Protein AF-E4N963-F1 (afdb_monomer_lite)

pLDDT: mean 85.21, std 16.28, range [38.41, 98.75]

Radius of gyration: 18.51 Å; chains: 1; bounding box: 34×38×58 Å

Secondary structure (DSSP, 8-state):
--TTS-S--S-TTS--TT-S----STT--GGG--TTHHHHHHHHHHHHHHHHHHSSSEEESSTTSPPPBP--SS---BS---EEE------GGGG--

InterPro domains:
  IPR001128 Cytochrome P450 [PF00067] (15-54)
  IPR002397 Cytochrome P450, B-class [PR00359] (4-19)
  IPR002397 Cytochrome P450, B-class [PR00359] (25-34)
  IPR002397 Cytochrome P450, B-class [PR00359] (34-45)
  IPR017972 Cytochrome P450, conserved site [PS00086] (27-36)
  IPR036396 Cytochrome P450 superfamily [G3DSA:1.10.630.10] (4-83)
  IPR036396 Cytochrome P450 superfamily [SSF48264] (10-87)

Structure (mmCIF, N/CA/C/O backbone):
data_AF-E4N963-F1
#
_entry.id   AF-E4N963-F1
#
loop_
_atom_site.group_PDB
_atom_site.id
_atom_site.type_symbol
_atom_site.label_atom_id
_atom_site.label_alt_id
_atom_site.label_comp_id
_atom_site.label_asym_id
_atom_site.label_entity_id
_atom_site.label_seq_id
_atom_site.pdbx_PDB_ins_code
_atom_site.Cartn_x
_atom_site.Cartn_y
_atom_site.Cartn_z
_atom_site.occupancy
_atom_site.B_iso_or_equiv
_atom_site.auth_seq_id
_atom_site.auth_comp_id
_atom_site.auth_asym_id
_atom_site.auth_atom_id
_atom_site.pdbx_PDB_model_num
ATOM 1 N N . MET A 1 1 ? 2.609 -6.764 -29.240 1.00 42.53 1 MET A N 1
ATOM 2 C CA . MET A 1 1 ? 1.990 -6.281 -27.990 1.00 42.53 1 MET A CA 1
ATOM 3 C C . MET A 1 1 ? 1.736 -4.797 -28.204 1.00 42.53 1 MET A C 1
ATOM 5 O O . MET A 1 1 ? 2.704 -4.070 -28.380 1.00 42.53 1 MET A O 1
ATOM 9 N N . SER A 1 2 ? 0.480 -4.392 -28.414 1.00 38.41 2 SER A N 1
ATOM 10 C CA . SER A 1 2 ? 0.146 -2.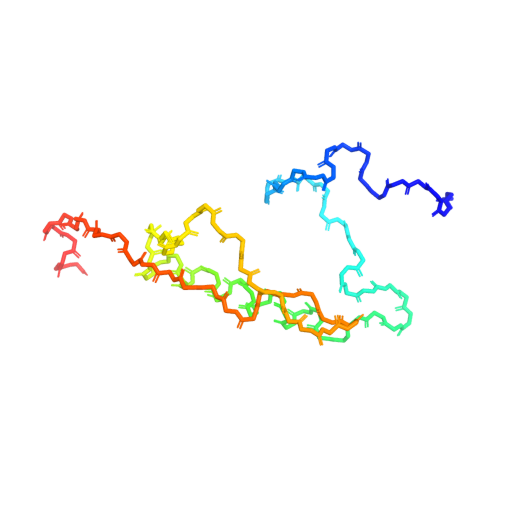995 -28.736 1.00 38.41 2 SER A CA 1
ATOM 11 C C . SER A 1 2 ? 0.310 -2.127 -27.479 1.00 38.41 2 SER A C 1
ATOM 13 O O . SER A 1 2 ? -0.155 -2.565 -26.427 1.00 38.41 2 SER A O 1
ATOM 15 N N . PRO A 1 3 ? 0.957 -0.950 -27.551 1.00 53.72 3 PRO A N 1
ATOM 16 C CA . PRO A 1 3 ? 1.230 -0.098 -26.388 1.00 53.72 3 PRO A CA 1
ATOM 17 C C . PRO A 1 3 ? -0.021 0.544 -25.757 1.00 53.72 3 PRO A C 1
ATOM 19 O O . PRO A 1 3 ? 0.071 1.040 -24.639 1.00 53.72 3 PRO A O 1
ATOM 22 N N . ASP A 1 4 ? -1.177 0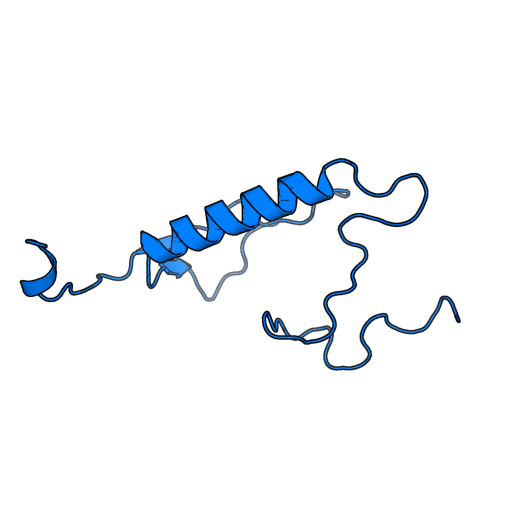.486 -26.430 1.00 56.78 4 ASP A N 1
ATOM 23 C CA . ASP A 1 4 ? -2.407 1.195 -26.035 1.00 56.78 4 ASP A CA 1
ATOM 24 C C . ASP A 1 4 ? -3.514 0.301 -25.441 1.00 56.78 4 ASP A C 1
ATOM 26 O O . ASP A 1 4 ? -4.627 0.767 -25.195 1.00 56.78 4 ASP A O 1
ATOM 30 N N . ALA A 1 5 ? -3.263 -0.993 -25.217 1.00 54.94 5 ALA A N 1
ATOM 31 C CA . ALA A 1 5 ? -4.251 -1.841 -24.547 1.00 54.94 5 ALA A CA 1
ATOM 32 C C . ALA A 1 5 ? -4.233 -1.561 -23.030 1.00 54.94 5 ALA A C 1
ATOM 34 O O . ALA A 1 5 ? -3.151 -1.617 -22.436 1.00 54.94 5 ALA A O 1
ATOM 35 N N . PRO A 1 6 ? -5.380 -1.289 -22.370 1.00 55.72 6 PRO A N 1
ATOM 36 C CA . PRO A 1 6 ? -5.405 -1.178 -20.917 1.00 55.72 6 PRO A CA 1
ATOM 37 C C . PRO A 1 6 ? -4.871 -2.482 -20.325 1.00 55.72 6 PRO A C 1
ATOM 39 O O . PRO A 1 6 ? -5.359 -3.559 -20.665 1.00 55.72 6 PRO A O 1
ATOM 42 N N . ALA A 1 7 ? -3.866 -2.377 -19.449 1.00 59.28 7 ALA A N 1
ATOM 43 C CA . ALA A 1 7 ? -3.199 -3.533 -18.844 1.00 59.28 7 ALA A CA 1
ATOM 44 C C . ALA A 1 7 ? -4.188 -4.486 -18.143 1.00 59.28 7 ALA A C 1
ATOM 46 O O . ALA A 1 7 ? -3.910 -5.674 -18.031 1.00 59.28 7 ALA A O 1
ATOM 47 N N . HIS A 1 8 ? -5.371 -3.981 -17.759 1.00 62.19 8 HIS A N 1
ATOM 48 C CA . HIS A 1 8 ? -6.485 -4.762 -17.227 1.00 62.19 8 HIS A CA 1
ATOM 49 C C . HIS A 1 8 ? -7.814 -4.272 -17.832 1.00 62.19 8 HIS A C 1
ATOM 51 O O . HIS A 1 8 ? -8.332 -3.240 -17.397 1.00 62.19 8 HIS A O 1
ATOM 57 N N . PRO A 1 9 ? -8.385 -4.968 -18.829 1.00 60.81 9 PRO A N 1
ATOM 58 C CA . PRO A 1 9 ? -9.672 -4.586 -19.418 1.00 60.81 9 PRO A CA 1
ATOM 59 C C . PRO A 1 9 ? -10.858 -4.807 -18.460 1.00 60.81 9 PRO A C 1
ATOM 61 O O . PRO A 1 9 ? -11.903 -4.177 -18.616 1.00 60.81 9 PRO A O 1
ATOM 64 N N . ASP A 1 10 ? -10.685 -5.639 -17.428 1.00 71.75 10 ASP A N 1
ATOM 65 C CA . ASP A 1 10 ? -11.762 -6.046 -16.529 1.00 71.75 10 ASP A CA 1
ATOM 66 C C . ASP A 1 10 ? -11.748 -5.221 -15.226 1.00 71.75 10 ASP A C 1
ATOM 68 O O . ASP A 1 10 ? -10.998 -5.511 -14.293 1.00 71.75 10 ASP A O 1
ATOM 72 N N . ARG A 1 11 ? -12.598 -4.188 -15.139 1.00 84.12 11 ARG A N 1
ATOM 73 C CA . ARG A 1 11 ? -12.875 -3.387 -13.919 1.00 84.12 11 ARG A CA 1
ATOM 74 C C . ARG A 1 11 ? -11.621 -2.797 -13.232 1.00 84.12 11 ARG A C 1
ATOM 76 O O . ARG A 1 11 ? -11.286 -3.205 -12.114 1.00 84.12 11 ARG A O 1
ATOM 83 N N . PRO A 1 12 ? -10.895 -1.868 -13.881 1.00 84.94 12 PRO A N 1
ATOM 84 C CA . PRO A 1 12 ? -9.665 -1.272 -13.340 1.00 84.94 12 PRO A CA 1
ATOM 85 C C . PRO A 1 12 ? -9.891 -0.351 -12.127 1.00 84.94 12 PRO A C 1
ATOM 87 O O . PRO A 1 12 ? -8.964 -0.081 -11.371 1.00 84.94 12 PRO A O 1
ATOM 90 N N . ASP A 1 13 ? -11.116 0.130 -11.937 1.00 89.31 13 ASP A N 1
ATOM 91 C CA . ASP A 1 13 ? -11.566 0.975 -10.828 1.00 89.31 13 ASP A CA 1
ATOM 92 C C . ASP A 1 13 ? -11.932 0.177 -9.564 1.00 89.31 13 ASP A C 1
ATOM 94 O O . ASP A 1 13 ? -12.063 0.745 -8.478 1.00 89.31 13 ASP A O 1
ATOM 98 N N . VAL A 1 14 ? -12.064 -1.147 -9.686 1.00 90.25 14 VAL A N 1
ATOM 99 C CA . VAL A 1 14 ? -12.404 -2.037 -8.575 1.00 90.25 14 VAL A CA 1
ATOM 100 C C . VAL A 1 14 ? -11.136 -2.542 -7.892 1.00 90.25 14 VAL A C 1
ATOM 102 O O . VAL A 1 14 ? -10.311 -3.238 -8.492 1.00 90.25 14 VAL A O 1
ATOM 105 N N . PHE A 1 15 ? -11.022 -2.247 -6.596 1.00 90.75 15 PHE A N 1
ATOM 106 C CA . PHE A 1 15 ? -10.019 -2.854 -5.730 1.00 90.75 15 PHE A CA 1
ATOM 107 C C . PHE A 1 15 ? -10.387 -4.317 -5.446 1.00 90.75 15 PHE A C 1
ATOM 109 O O . PHE A 1 15 ? -11.346 -4.596 -4.728 1.00 90.75 15 PHE A O 1
ATOM 116 N N . ASP A 1 16 ? -9.615 -5.242 -6.014 1.00 91.25 16 ASP A N 1
ATOM 117 C CA . ASP A 1 16 ? -9.764 -6.686 -5.828 1.00 91.25 16 ASP A CA 1
ATOM 118 C C . ASP A 1 16 ? -8.393 -7.300 -5.493 1.00 91.25 16 ASP A C 1
ATOM 120 O O . ASP A 1 16 ? -7.572 -7.479 -6.399 1.00 91.25 16 ASP A O 1
ATOM 124 N N . PRO A 1 17 ? -8.110 -7.604 -4.211 1.00 90.06 17 PRO A N 1
ATOM 125 C CA . PRO A 1 17 ? -6.839 -8.201 -3.808 1.00 90.06 17 PRO A CA 1
ATOM 126 C C . PRO A 1 17 ? -6.698 -9.672 -4.233 1.00 90.06 17 PRO A C 1
ATOM 128 O O . PRO A 1 17 ? -5.595 -10.206 -4.162 1.00 90.06 17 PRO A O 1
ATOM 131 N N . ALA A 1 18 ? -7.782 -10.328 -4.666 1.00 91.62 18 ALA A N 1
ATOM 132 C CA . ALA A 1 18 ? -7.793 -11.722 -5.113 1.00 91.62 18 ALA A CA 1
ATOM 133 C C . ALA A 1 18 ? -7.723 -11.862 -6.646 1.00 91.62 18 ALA A C 1
ATOM 135 O O . ALA A 1 18 ? -7.844 -12.971 -7.175 1.00 91.62 18 ALA A O 1
ATOM 136 N N . ARG A 1 19 ? -7.527 -10.753 -7.372 1.00 88.81 19 ARG A N 1
ATOM 137 C CA . ARG A 1 19 ? -7.404 -10.744 -8.833 1.00 88.81 19 ARG A CA 1
ATOM 138 C C . ARG A 1 19 ? -6.283 -11.688 -9.291 1.00 88.81 19 ARG A C 1
ATOM 140 O O . ARG A 1 19 ? -5.163 -11.622 -8.794 1.00 88.81 19 ARG A O 1
ATOM 147 N N . ALA A 1 20 ? -6.586 -12.542 -10.273 1.00 87.38 20 ALA A N 1
ATOM 148 C CA . ALA A 1 20 ? -5.653 -13.557 -10.772 1.00 87.38 20 ALA A CA 1
ATOM 149 C C . ALA A 1 20 ? -4.441 -12.960 -11.511 1.00 87.38 20 ALA A C 1
ATOM 151 O O . ALA A 1 20 ? -3.316 -13.421 -11.331 1.00 87.38 20 ALA A O 1
ATOM 152 N N . ASP A 1 21 ? -4.666 -11.929 -12.329 1.00 86.19 21 ASP A N 1
ATOM 153 C CA . ASP A 1 21 ? -3.593 -11.152 -12.949 1.00 86.19 21 ASP A CA 1
ATOM 154 C C . ASP A 1 21 ? -3.208 -9.980 -12.040 1.00 86.19 21 ASP A C 1
ATOM 156 O O . ASP A 1 21 ? -4.017 -9.090 -11.771 1.00 86.19 21 ASP A O 1
ATOM 160 N N . THR A 1 22 ? -1.964 -9.997 -11.570 1.00 86.75 22 THR A N 1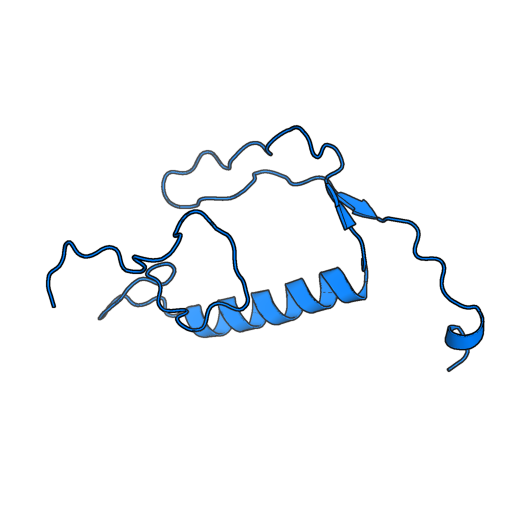
ATOM 161 C CA . THR A 1 22 ? -1.383 -8.985 -10.676 1.00 86.75 22 THR A CA 1
ATOM 162 C C . THR A 1 22 ? -0.274 -8.176 -11.353 1.00 86.75 22 THR A C 1
ATOM 164 O O . THR A 1 22 ? 0.483 -7.473 -10.681 1.00 86.75 22 THR A O 1
ATOM 167 N N . SER A 1 23 ? -0.143 -8.269 -12.682 1.00 87.25 23 SER A N 1
ATOM 168 C CA . SER A 1 23 ? 0.820 -7.465 -13.433 1.00 87.25 23 SER A CA 1
ATOM 169 C C . SER A 1 23 ? 0.515 -5.970 -13.276 1.00 87.25 23 SER A C 1
ATOM 171 O O . SER A 1 23 ? -0.633 -5.562 -13.264 1.00 87.25 23 SER A O 1
ATOM 173 N N . HIS A 1 24 ? 1.530 -5.125 -13.082 1.00 89.44 24 HIS A N 1
ATOM 174 C CA . HIS A 1 24 ? 1.335 -3.680 -12.918 1.00 89.44 24 HIS A CA 1
ATOM 175 C C . HIS A 1 24 ? 2.642 -2.906 -13.121 1.00 89.44 24 HIS A C 1
ATOM 177 O O . HIS A 1 24 ? 3.736 -3.442 -12.939 1.00 89.44 24 HIS A O 1
ATOM 183 N N . LEU A 1 25 ? 2.544 -1.600 -13.383 1.00 92.94 25 LEU A N 1
ATOM 184 C CA . LEU A 1 25 ? 3.704 -0.720 -13.596 1.00 92.94 25 LEU A CA 1
ATOM 185 C C . LEU A 1 25 ? 4.174 0.036 -12.340 1.00 92.94 25 LEU A C 1
ATOM 187 O O . LEU A 1 25 ? 5.062 0.876 -12.439 1.00 92.94 25 LEU A O 1
ATOM 191 N N . ALA A 1 26 ? 3.638 -0.264 -11.149 1.00 93.19 26 ALA A N 1
ATOM 192 C CA . ALA A 1 26 ? 3.992 0.447 -9.909 1.00 93.19 26 ALA A CA 1
ATOM 193 C C . ALA A 1 26 ? 5.496 0.397 -9.543 1.00 93.19 26 ALA A C 1
ATOM 195 O O . ALA A 1 26 ? 5.986 1.288 -8.858 1.00 93.19 26 ALA A O 1
ATOM 196 N N . PHE A 1 27 ? 6.237 -0.612 -10.021 1.00 95.94 27 PHE A N 1
ATOM 197 C CA . PHE A 1 27 ? 7.694 -0.734 -9.850 1.00 95.94 27 PHE A CA 1
ATOM 198 C C . PHE A 1 27 ? 8.490 -0.423 -11.131 1.00 95.94 27 PHE A C 1
ATOM 200 O O . PHE A 1 27 ? 9.693 -0.680 -11.189 1.00 95.94 27 PHE A O 1
ATOM 207 N N . GLY A 1 28 ? 7.839 0.125 -12.160 1.00 94.19 28 GLY A N 1
ATOM 208 C CA . GLY A 1 28 ? 8.430 0.331 -13.480 1.00 94.19 28 GLY A CA 1
ATOM 209 C C . GLY A 1 28 ? 8.636 -0.972 -14.261 1.00 94.19 28 GLY A C 1
ATOM 210 O O . GLY A 1 28 ? 8.098 -2.023 -13.913 1.00 94.19 28 GLY A O 1
ATOM 211 N N . TYR A 1 29 ? 9.413 -0.892 -15.341 1.00 94.94 29 TYR A N 1
ATOM 212 C CA . TYR A 1 29 ? 9.738 -2.005 -16.237 1.00 94.94 29 TYR A CA 1
ATOM 213 C C . TYR A 1 29 ? 11.109 -1.778 -16.898 1.00 94.94 29 TYR A C 1
ATOM 215 O O . TYR A 1 29 ? 11.565 -0.640 -17.023 1.00 94.94 29 TYR A O 1
ATOM 223 N N . GLY A 1 30 ? 11.759 -2.853 -17.353 1.00 95.38 30 GLY A N 1
ATOM 224 C CA . GLY A 1 30 ? 13.008 -2.783 -18.116 1.00 95.38 30 GLY A CA 1
ATOM 225 C C . GLY A 1 30 ? 14.256 -2.501 -17.262 1.00 95.38 30 GLY A C 1
ATOM 226 O O . GLY A 1 30 ? 14.281 -2.852 -16.083 1.00 95.38 30 GLY A O 1
ATOM 227 N N . PRO A 1 31 ? 15.308 -1.878 -17.833 1.00 97.50 31 PRO A N 1
ATOM 228 C CA . PRO A 1 31 ? 16.600 -1.675 -17.158 1.00 97.50 31 PRO A CA 1
ATOM 229 C C . PRO A 1 31 ? 16.535 -0.860 -15.860 1.00 97.50 31 PRO A C 1
ATOM 231 O O . PRO A 1 31 ? 17.418 -0.973 -15.017 1.00 97.50 31 PRO A O 1
ATOM 234 N N . HIS A 1 32 ? 15.491 -0.044 -15.701 1.00 96.75 32 HIS A N 1
ATOM 235 C CA . HIS A 1 32 ? 15.246 0.776 -14.513 1.00 96.75 32 HIS A CA 1
ATOM 236 C C . HIS A 1 32 ? 14.109 0.227 -13.645 1.00 96.75 32 HIS A C 1
ATOM 238 O O . HIS A 1 32 ? 13.483 0.975 -12.895 1.00 96.75 32 HIS A O 1
ATOM 244 N N . PHE A 1 33 ? 13.817 -1.072 -13.751 1.00 97.19 33 PHE A N 1
ATOM 245 C CA . PHE A 1 33 ? 12.913 -1.736 -12.824 1.00 97.19 33 PHE A CA 1
ATOM 246 C C . PHE A 1 33 ? 13.372 -1.499 -11.379 1.00 97.19 33 PHE A C 1
ATOM 248 O O . PHE A 1 33 ? 14.565 -1.574 -11.076 1.00 97.19 33 PHE A O 1
ATOM 255 N N . CYS A 1 34 ? 12.426 -1.189 -10.492 1.00 97.50 34 CYS A N 1
ATOM 256 C CA . CYS A 1 34 ? 12.722 -0.777 -9.128 1.00 97.50 34 CYS A CA 1
ATOM 257 C C . CYS A 1 34 ? 13.569 -1.829 -8.402 1.00 97.50 34 CYS A C 1
ATOM 259 O O . CYS A 1 34 ? 13.106 -2.927 -8.088 1.00 97.50 34 CYS A O 1
ATOM 261 N N . VAL A 1 35 ? 14.804 -1.449 -8.074 1.00 98.25 35 VAL A N 1
ATOM 262 C CA . VAL A 1 35 ? 15.751 -2.300 -7.342 1.00 98.25 35 VAL A CA 1
ATOM 263 C C . VAL A 1 35 ? 15.212 -2.716 -5.966 1.00 98.25 35 VAL A C 1
ATOM 265 O O . VAL A 1 35 ? 15.513 -3.802 -5.481 1.00 98.25 35 VAL A O 1
ATOM 268 N N . GLY A 1 36 ? 14.358 -1.885 -5.359 1.00 98.12 36 GLY A N 1
ATOM 269 C CA . GLY A 1 36 ? 13.731 -2.139 -4.061 1.00 98.12 36 GLY A CA 1
ATOM 270 C C . GLY A 1 36 ? 12.443 -2.964 -4.116 1.00 98.12 36 GLY A C 1
ATOM 271 O O . GLY A 1 36 ? 11.863 -3.226 -3.067 1.00 98.12 36 GLY A O 1
ATOM 272 N N . ALA A 1 37 ? 11.969 -3.384 -5.294 1.00 98.06 37 ALA A N 1
ATOM 273 C CA . ALA A 1 37 ? 10.677 -4.061 -5.422 1.00 98.06 37 ALA A CA 1
ATOM 274 C C . ALA A 1 37 ? 10.534 -5.351 -4.576 1.00 98.06 37 ALA A C 1
ATOM 276 O O . ALA A 1 37 ? 9.426 -5.613 -4.106 1.00 98.06 37 ALA A O 1
ATOM 277 N N . PRO A 1 38 ? 11.579 -6.179 -4.356 1.00 97.75 38 PRO A N 1
ATOM 278 C CA . PRO A 1 38 ? 11.483 -7.316 -3.435 1.00 97.75 38 PRO A CA 1
ATOM 279 C C . PRO A 1 38 ? 11.318 -6.885 -1.972 1.00 97.75 38 PRO A C 1
ATOM 281 O O . PRO A 1 38 ? 10.464 -7.421 -1.270 1.00 97.75 38 PRO A O 1
ATOM 284 N N . LEU A 1 39 ? 12.086 -5.883 -1.529 1.00 98.62 39 LEU A N 1
ATOM 285 C CA . LEU A 1 39 ? 12.027 -5.377 -0.156 1.00 98.62 39 LEU A CA 1
ATOM 286 C C . LEU A 1 39 ? 10.679 -4.711 0.132 1.00 98.62 39 LEU A C 1
ATOM 288 O O . LEU A 1 39 ? 10.035 -5.050 1.116 1.00 98.62 39 LEU A O 1
ATOM 292 N N . ALA A 1 40 ? 10.208 -3.844 -0.767 1.00 98.19 40 ALA A N 1
ATOM 293 C CA . ALA A 1 40 ? 8.927 -3.159 -0.613 1.00 98.19 40 ALA A CA 1
ATOM 294 C C . ALA A 1 40 ? 7.748 -4.142 -0.487 1.00 98.19 40 ALA A C 1
ATOM 296 O O . ALA A 1 40 ? 6.821 -3.902 0.283 1.00 98.19 40 ALA A O 1
ATOM 297 N N . ARG A 1 41 ? 7.783 -5.269 -1.217 1.00 97.25 41 ARG A N 1
ATOM 298 C CA . ARG A 1 41 ? 6.772 -6.331 -1.090 1.00 97.25 41 ARG A CA 1
ATOM 299 C C . ARG A 1 41 ? 6.832 -7.017 0.272 1.00 97.25 41 ARG A C 1
ATOM 301 O O . ARG A 1 41 ? 5.788 -7.194 0.889 1.00 97.25 41 ARG A O 1
ATOM 308 N N . LEU A 1 42 ? 8.032 -7.366 0.739 1.00 98.56 42 LEU A N 1
ATOM 309 C CA . LEU A 1 42 ? 8.222 -7.991 2.048 1.00 98.56 42 LEU A CA 1
ATOM 310 C C . LEU A 1 42 ? 7.750 -7.070 3.182 1.00 98.56 42 LEU A C 1
ATOM 312 O O . LEU A 1 42 ? 7.031 -7.504 4.078 1.00 98.56 42 LEU A O 1
ATOM 316 N N . GLU A 1 43 ? 8.117 -5.790 3.122 1.00 98.75 43 GLU A N 1
ATOM 317 C CA . GLU A 1 43 ? 7.687 -4.789 4.098 1.00 98.75 43 GLU A CA 1
ATOM 318 C C . GLU A 1 43 ? 6.167 -4.626 4.103 1.00 98.75 43 GLU A C 1
ATOM 320 O O . GLU A 1 43 ? 5.560 -4.657 5.172 1.00 98.75 43 GLU A O 1
ATOM 325 N N . ALA A 1 44 ? 5.537 -4.507 2.928 1.00 97.56 44 ALA A N 1
ATOM 326 C CA . ALA A 1 44 ? 4.086 -4.398 2.818 1.00 97.56 44 ALA A CA 1
ATOM 327 C C . ALA A 1 44 ? 3.374 -5.636 3.379 1.00 97.56 44 ALA A C 1
ATOM 329 O O . ALA A 1 44 ? 2.389 -5.499 4.102 1.00 97.56 44 ALA A O 1
ATOM 330 N N . GLU A 1 45 ? 3.885 -6.835 3.093 1.00 97.69 45 GLU A N 1
ATOM 331 C CA . GLU A 1 45 ? 3.331 -8.074 3.630 1.00 97.69 45 GLU A CA 1
ATOM 332 C C . GLU A 1 45 ? 3.386 -8.100 5.162 1.00 97.69 45 GLU A C 1
ATOM 334 O O . GLU A 1 45 ? 2.360 -8.308 5.813 1.00 97.69 45 GLU A O 1
ATOM 339 N N . ILE A 1 46 ? 4.561 -7.850 5.747 1.00 98.56 46 ILE A N 1
ATOM 340 C CA . ILE A 1 46 ? 4.743 -7.859 7.203 1.00 98.56 46 ILE A CA 1
ATOM 341 C C . ILE A 1 46 ? 3.887 -6.773 7.852 1.00 98.56 46 ILE A C 1
ATOM 343 O O . ILE A 1 46 ? 3.192 -7.045 8.832 1.00 98.56 46 ILE A O 1
ATOM 347 N N . ALA A 1 47 ? 3.915 -5.554 7.313 1.00 97.94 47 ALA A N 1
ATOM 348 C CA . ALA A 1 47 ? 3.209 -4.416 7.881 1.00 97.94 47 ALA A CA 1
ATOM 349 C C . ALA A 1 47 ? 1.690 -4.613 7.848 1.00 97.94 47 ALA A C 1
ATOM 351 O O . ALA A 1 47 ? 1.040 -4.399 8.868 1.00 97.94 47 ALA A O 1
ATOM 352 N N . LEU A 1 48 ? 1.124 -5.054 6.718 1.00 96.06 48 LEU A N 1
ATOM 353 C CA . LEU A 1 48 ? -0.322 -5.252 6.586 1.00 96.06 48 LEU A CA 1
ATOM 354 C C . LEU A 1 48 ? -0.816 -6.415 7.447 1.00 96.06 48 LEU A C 1
ATOM 356 O O . LEU A 1 48 ? -1.804 -6.249 8.157 1.00 96.06 48 LEU A O 1
ATOM 360 N N . ARG A 1 49 ? -0.116 -7.559 7.447 1.00 96.81 49 ARG A N 1
ATOM 361 C CA . ARG A 1 49 ? -0.450 -8.687 8.335 1.00 96.81 49 ARG A CA 1
ATOM 362 C C . ARG A 1 49 ? -0.408 -8.252 9.796 1.00 96.81 49 ARG A C 1
ATOM 364 O O . ARG A 1 49 ? -1.400 -8.376 10.500 1.00 96.81 49 ARG A O 1
ATOM 371 N N . THR A 1 50 ? 0.696 -7.636 10.219 1.00 97.12 50 THR A N 1
ATOM 372 C CA . THR A 1 50 ? 0.856 -7.172 11.604 1.00 97.12 50 THR A CA 1
ATOM 373 C C . THR A 1 50 ? -0.215 -6.155 11.991 1.00 97.12 50 THR A C 1
ATOM 375 O O . THR A 1 50 ? -0.744 -6.213 13.101 1.00 97.12 50 THR A O 1
ATOM 378 N N . L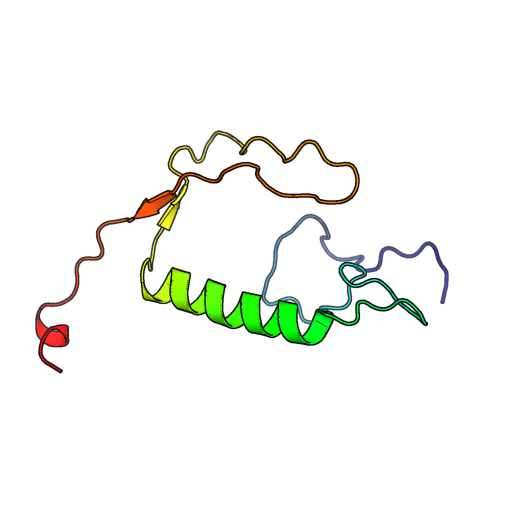EU A 1 51 ? -0.546 -5.221 11.093 1.00 94.44 51 LEU A N 1
ATOM 379 C CA . LEU A 1 51 ? -1.582 -4.222 11.329 1.00 94.44 51 LEU A CA 1
ATOM 380 C C . LEU A 1 51 ? -2.928 -4.893 11.614 1.00 94.44 51 LEU A C 1
ATOM 382 O O . LEU A 1 51 ? -3.534 -4.585 12.637 1.00 94.44 51 LEU A O 1
ATOM 386 N N . PHE A 1 52 ? -3.367 -5.818 10.759 1.00 93.38 52 PHE A N 1
ATOM 387 C CA . PHE A 1 52 ? -4.661 -6.483 10.916 1.00 93.38 52 PHE A CA 1
ATOM 388 C C . PHE A 1 52 ? -4.668 -7.555 12.018 1.00 93.38 52 PHE A C 1
ATOM 390 O O . PHE A 1 52 ? -5.694 -7.750 12.656 1.00 93.38 52 PHE A O 1
ATOM 397 N N . ASP A 1 53 ? -3.533 -8.166 12.357 1.00 93.69 53 ASP A N 1
ATOM 398 C CA . ASP A 1 53 ? -3.437 -9.067 13.517 1.00 93.69 53 ASP A CA 1
ATOM 399 C C . ASP A 1 53 ? -3.612 -8.306 14.845 1.00 93.69 53 ASP A C 1
ATOM 401 O O . ASP A 1 53 ? -4.182 -8.812 15.816 1.00 93.69 53 ASP A O 1
ATOM 405 N N . ARG A 1 54 ? -3.100 -7.069 14.916 1.00 92.19 54 ARG A N 1
ATOM 406 C CA . ARG A 1 54 ? -3.146 -6.226 16.125 1.00 92.19 54 ARG A CA 1
ATOM 407 C C . ARG A 1 54 ? -4.396 -5.354 16.197 1.00 92.19 54 ARG A C 1
ATOM 409 O O . ARG A 1 54 ? -4.857 -5.055 17.298 1.00 92.19 54 ARG A O 1
ATOM 416 N N . LEU A 1 55 ? -4.935 -4.960 15.047 1.00 92.38 55 LEU A N 1
ATOM 417 C CA . LEU A 1 55 ? -6.161 -4.186 14.876 1.00 92.38 55 LEU A CA 1
ATOM 418 C C . LEU A 1 55 ? -7.064 -4.924 13.871 1.00 92.38 55 LEU A C 1
ATOM 420 O O . LEU A 1 55 ? -7.055 -4.565 12.697 1.00 92.38 55 LEU A O 1
ATOM 424 N N . PRO A 1 56 ? -7.835 -5.940 14.306 1.00 89.62 56 PRO A N 1
ATOM 425 C CA . PRO A 1 56 ? -8.612 -6.808 13.409 1.00 89.62 56 PRO A CA 1
ATOM 426 C C . PRO A 1 56 ? -9.697 -6.093 12.611 1.00 89.62 56 PRO A C 1
ATOM 428 O O . PRO A 1 56 ? -9.942 -6.416 11.453 1.00 89.62 56 PRO A O 1
ATOM 431 N N . GLU A 1 57 ? -10.327 -5.086 13.212 1.00 90.94 57 GLU A N 1
ATOM 432 C CA . GLU A 1 57 ? -11.392 -4.319 12.571 1.00 90.94 57 GLU A CA 1
ATOM 433 C C . GLU A 1 57 ? -11.143 -2.812 12.720 1.00 90.94 57 GLU A C 1
ATOM 435 O O . GLU A 1 57 ? -11.886 -2.112 13.416 1.00 90.94 57 GLU A O 1
ATOM 440 N N . PRO A 1 58 ? -10.073 -2.270 12.116 1.00 92.19 58 PRO A N 1
ATOM 441 C CA . PRO A 1 58 ? -9.830 -0.844 12.167 1.00 92.19 58 PRO A CA 1
ATOM 442 C C . PRO A 1 58 ? -10.841 -0.145 11.253 1.00 92.19 58 PRO A C 1
ATOM 444 O O . PRO A 1 58 ? -11.110 -0.587 10.135 1.00 92.19 58 PRO A O 1
ATOM 447 N N . ALA A 1 59 ? -11.393 0.972 11.712 1.00 91.94 59 ALA A N 1
ATOM 448 C CA . ALA A 1 59 ? -12.251 1.822 10.896 1.00 91.94 59 ALA A CA 1
ATOM 449 C C . ALA A 1 59 ? -11.566 3.165 10.649 1.00 91.94 59 ALA A C 1
ATOM 451 O O . ALA A 1 59 ? -10.886 3.687 11.532 1.00 91.94 59 ALA A O 1
ATOM 452 N N . ALA A 1 60 ? -11.769 3.757 9.471 1.00 92.62 60 ALA A N 1
ATOM 453 C CA . ALA A 1 60 ? -11.432 5.163 9.270 1.00 92.62 60 ALA A CA 1
ATOM 454 C C . ALA A 1 60 ? -12.216 6.012 10.282 1.00 92.62 60 ALA A C 1
ATOM 456 O O . ALA A 1 60 ? -13.408 5.782 10.487 1.00 92.62 60 ALA A O 1
ATOM 457 N N . ALA A 1 61 ? -11.558 6.985 10.913 1.00 92.12 61 ALA A N 1
ATOM 458 C CA . ALA A 1 61 ? -12.211 7.839 11.907 1.00 92.12 61 ALA A CA 1
ATOM 459 C C . ALA A 1 61 ? -13.320 8.716 11.291 1.00 92.12 61 ALA A C 1
ATOM 461 O O . ALA A 1 61 ? -14.266 9.085 11.979 1.00 92.12 61 ALA A O 1
ATOM 462 N N . ASP A 1 62 ? -13.210 9.017 9.994 1.00 92.00 62 ASP A N 1
ATOM 463 C CA . ASP A 1 62 ? -14.202 9.754 9.208 1.00 92.00 62 ASP A CA 1
ATOM 464 C C . ASP A 1 62 ? -14.408 9.062 7.843 1.00 92.00 62 ASP A C 1
ATOM 466 O O . ASP A 1 62 ? -13.777 9.432 6.851 1.00 92.00 62 ASP A O 1
ATOM 470 N N . PRO A 1 63 ? -15.239 8.002 7.770 1.00 86.88 63 PRO A N 1
ATOM 471 C CA . PRO A 1 63 ? -15.398 7.199 6.554 1.00 86.88 63 PRO A CA 1
ATOM 472 C C . PRO A 1 63 ? -15.980 7.965 5.358 1.00 86.88 63 PRO A C 1
ATOM 474 O O . PRO A 1 63 ? -15.777 7.558 4.217 1.00 86.88 63 PRO A O 1
ATOM 477 N N . GLY A 1 6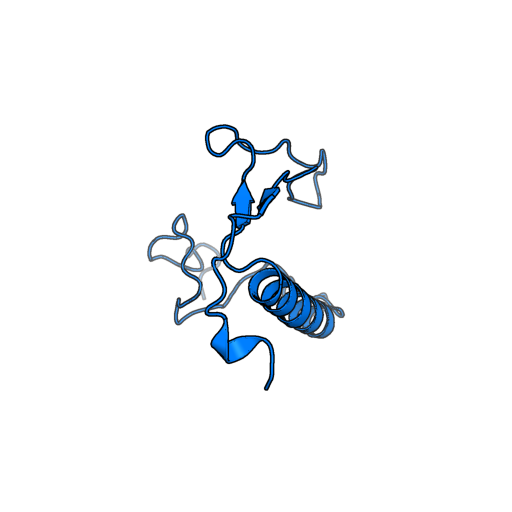4 ? -16.718 9.052 5.605 1.00 91.94 64 GLY A N 1
ATOM 478 C CA . GLY A 1 64 ? -17.350 9.859 4.557 1.00 91.94 64 GLY A CA 1
ATOM 479 C C . GLY A 1 64 ? -16.405 10.869 3.910 1.00 91.94 64 GLY A C 1
ATOM 480 O O . GLY A 1 64 ? -16.758 11.481 2.900 1.00 91.94 64 GLY A O 1
ATOM 481 N N . ARG A 1 65 ? -15.209 11.055 4.476 1.00 92.62 65 ARG A N 1
ATOM 482 C CA . ARG A 1 65 ? -14.269 12.083 4.050 1.00 92.62 65 ARG A CA 1
ATOM 483 C C . ARG A 1 65 ? -12.981 11.467 3.506 1.00 92.62 65 ARG A C 1
ATOM 485 O O . ARG A 1 65 ? -12.195 10.901 4.266 1.00 92.62 65 ARG A O 1
ATOM 492 N N . PRO A 1 66 ? -12.696 11.635 2.204 1.00 91.69 66 PRO A N 1
ATOM 493 C CA . PRO A 1 66 ? -11.420 11.221 1.643 1.00 91.69 66 PRO A CA 1
ATOM 494 C C . PRO A 1 66 ? -10.242 11.917 2.348 1.00 91.69 66 PRO A C 1
ATOM 496 O O . PRO A 1 66 ? -10.311 13.125 2.609 1.00 91.69 66 PRO A O 1
ATOM 499 N N . PRO A 1 67 ? -9.142 11.199 2.638 1.00 94.00 67 PRO A N 1
ATOM 500 C CA . PRO A 1 67 ? -7.966 11.802 3.249 1.00 94.00 67 PRO A CA 1
ATOM 501 C C . PRO A 1 67 ? -7.306 12.798 2.291 1.00 94.00 67 PRO A C 1
ATOM 503 O O . PRO A 1 67 ? -7.247 12.577 1.077 1.00 94.00 67 PRO A O 1
ATOM 506 N N . ALA A 1 68 ? -6.745 13.873 2.848 1.00 94.38 68 ALA A N 1
ATOM 507 C CA . ALA A 1 68 ? -5.898 14.783 2.085 1.00 94.38 68 ALA A CA 1
ATOM 508 C C . ALA A 1 68 ? -4.736 14.005 1.446 1.00 94.38 68 ALA A C 1
ATOM 510 O O . ALA A 1 68 ? -4.181 13.091 2.060 1.00 94.38 68 ALA A O 1
ATOM 511 N N . ARG A 1 69 ? -4.367 14.355 0.213 1.00 95.88 69 ARG A N 1
ATOM 512 C CA . ARG A 1 69 ? -3.254 13.718 -0.505 1.00 95.88 69 ARG A CA 1
ATOM 513 C C . ARG A 1 69 ? -1.936 14.409 -0.180 1.00 95.88 69 ARG A C 1
ATOM 515 O O . ARG A 1 69 ? -1.909 15.604 0.102 1.00 95.88 69 ARG A O 1
ATOM 522 N N . ILE A 1 70 ? -0.844 13.654 -0.258 1.00 96.94 70 ILE A N 1
ATOM 523 C CA . ILE A 1 70 ? 0.507 14.218 -0.260 1.00 96.94 70 ILE A CA 1
ATOM 524 C C . ILE A 1 70 ? 0.628 15.137 -1.492 1.00 96.94 70 ILE A C 1
ATOM 526 O O . ILE A 1 70 ? 0.331 14.680 -2.598 1.00 96.94 70 ILE A O 1
ATOM 530 N N . PRO A 1 71 ? 1.052 16.407 -1.344 1.00 95.56 71 PRO A N 1
ATOM 531 C CA . PRO A 1 71 ? 1.232 17.321 -2.470 1.00 95.56 71 PRO A CA 1
ATOM 532 C C . PRO A 1 71 ? 2.529 16.982 -3.221 1.00 95.56 71 PRO A C 1
ATOM 534 O O . PRO A 1 71 ? 3.545 17.657 -3.083 1.00 95.56 71 PRO A O 1
ATOM 537 N N . SER A 1 72 ? 2.510 15.890 -3.984 1.00 95.56 72 SER A N 1
ATOM 538 C CA . SER A 1 72 ? 3.651 15.392 -4.753 1.00 95.56 72 SER A CA 1
ATOM 539 C C . SER A 1 72 ? 3.226 14.999 -6.164 1.00 95.56 72 SER A C 1
ATOM 541 O O . SER A 1 72 ? 2.130 14.491 -6.382 1.00 95.56 72 SER A O 1
ATOM 543 N N . THR A 1 73 ? 4.117 15.224 -7.127 1.00 93.69 73 THR A N 1
ATOM 544 C CA . THR A 1 73 ? 3.972 14.775 -8.520 1.00 93.69 73 THR A CA 1
ATOM 545 C C . THR A 1 73 ? 4.562 13.383 -8.756 1.00 93.69 73 THR A C 1
ATOM 547 O O . THR A 1 73 ? 4.365 12.814 -9.825 1.00 93.69 73 THR A O 1
ATOM 550 N N . VAL A 1 74 ? 5.286 12.838 -7.772 1.00 92.44 74 VAL A N 1
ATOM 551 C CA . VAL A 1 74 ? 5.997 11.551 -7.866 1.00 92.44 74 VAL A CA 1
ATOM 552 C C . VAL A 1 74 ? 5.354 10.494 -6.972 1.00 92.44 74 VAL A C 1
ATOM 554 O O . VAL A 1 74 ? 5.290 9.324 -7.337 1.00 92.44 74 VAL A O 1
ATOM 557 N N . VAL A 1 75 ? 4.864 10.894 -5.797 1.00 93.44 75 VAL A N 1
ATOM 558 C CA . VAL A 1 75 ? 4.306 9.983 -4.793 1.00 93.44 75 VAL A CA 1
ATOM 559 C C . VAL A 1 75 ? 2.817 10.240 -4.638 1.00 93.44 75 VAL A C 1
ATOM 561 O O . VAL A 1 75 ? 2.393 11.359 -4.371 1.00 93.44 75 VAL A O 1
ATOM 564 N N . ASN A 1 76 ? 2.020 9.181 -4.743 1.00 93.50 76 ASN A N 1
ATOM 565 C CA . ASN A 1 76 ? 0.579 9.248 -4.565 1.00 93.50 76 ASN A CA 1
ATOM 566 C C . ASN A 1 76 ? 0.182 8.508 -3.278 1.00 93.50 76 ASN A C 1
ATOM 568 O O . ASN A 1 76 ? 0.187 7.282 -3.238 1.00 93.50 76 ASN A O 1
ATOM 572 N N . GLY A 1 77 ? -0.204 9.239 -2.233 1.00 94.31 77 GLY A N 1
ATOM 573 C CA . GLY A 1 77 ? -0.641 8.650 -0.962 1.00 94.31 77 GLY A CA 1
ATOM 574 C C . GLY A 1 77 ? -1.467 9.617 -0.112 1.00 94.31 77 GLY A C 1
ATOM 575 O O . GLY A 1 77 ? -1.481 10.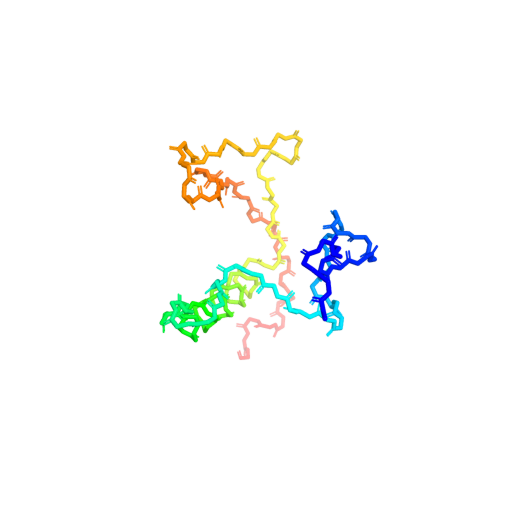818 -0.401 1.00 94.31 77 GLY A O 1
ATOM 576 N N . PRO A 1 78 ? -2.196 9.124 0.905 1.00 95.94 78 PRO A N 1
ATOM 577 C CA . PRO A 1 78 ? -2.798 9.991 1.910 1.00 95.94 78 PRO A CA 1
ATOM 578 C C . PRO A 1 78 ? -1.693 10.658 2.743 1.00 95.94 78 PRO A C 1
ATOM 580 O O . PRO A 1 78 ? -0.722 10.008 3.118 1.00 95.94 78 PRO A O 1
ATOM 583 N N . ALA A 1 79 ? -1.840 11.946 3.051 1.00 95.94 79 ALA A N 1
ATOM 584 C CA . ALA A 1 79 ? -0.945 12.654 3.968 1.00 95.94 79 ALA A CA 1
ATOM 585 C C . ALA A 1 79 ? -1.125 12.166 5.416 1.00 95.94 79 ALA A C 1
ATOM 587 O O . ALA A 1 79 ? -0.176 12.126 6.191 1.00 95.94 79 ALA A O 1
ATOM 588 N N . ALA A 1 80 ? -2.350 11.770 5.761 1.00 94.62 80 ALA A N 1
ATOM 589 C CA . ALA A 1 80 ? -2.698 11.070 6.986 1.00 94.62 80 ALA A CA 1
ATOM 590 C C . ALA A 1 80 ? -3.971 10.247 6.750 1.00 94.62 80 ALA A C 1
ATOM 592 O O . ALA A 1 80 ? -4.829 10.647 5.959 1.00 94.62 80 ALA A O 1
ATOM 593 N N . LEU A 1 81 ? -4.113 9.129 7.461 1.00 94.12 81 LEU A N 1
ATOM 594 C CA . LEU A 1 81 ? -5.345 8.341 7.505 1.00 94.12 81 LEU A CA 1
ATOM 595 C C . LEU A 1 81 ? -5.664 8.001 8.968 1.00 94.12 81 LEU A C 1
ATOM 597 O O . LEU A 1 81 ? -5.182 6.990 9.477 1.00 94.12 81 LEU A O 1
ATOM 601 N N . PRO A 1 82 ? -6.419 8.858 9.676 1.00 93.69 82 PRO A N 1
ATOM 602 C CA . PRO A 1 82 ? -6.819 8.579 11.047 1.00 93.69 82 PRO A CA 1
ATOM 603 C C . PRO A 1 82 ? -7.715 7.338 11.108 1.00 93.69 82 PRO A C 1
ATOM 605 O O . PRO A 1 82 ? -8.706 7.245 10.379 1.00 93.69 82 PRO A O 1
ATOM 608 N N . VAL A 1 83 ? -7.381 6.406 12.000 1.00 93.31 83 VAL A N 1
ATOM 609 C CA . VAL A 1 83 ? -8.142 5.173 12.225 1.00 93.31 83 VAL A CA 1
ATOM 610 C C . VAL A 1 83 ? -8.505 5.026 13.696 1.00 93.31 83 VAL A C 1
ATOM 612 O O . VAL A 1 83 ? -7.773 5.479 14.575 1.00 93.31 83 VAL A O 1
ATOM 615 N N . VAL A 1 84 ? -9.632 4.376 13.958 1.00 92.38 84 VAL A N 1
ATOM 616 C CA . VAL A 1 84 ? -10.062 3.977 15.297 1.00 92.38 84 VAL A CA 1
ATOM 617 C C . VAL A 1 84 ? -10.073 2.450 15.385 1.00 92.38 84 VAL A C 1
ATOM 619 O O . VAL A 1 84 ? -10.566 1.791 14.462 1.00 92.38 84 VAL A O 1
ATOM 622 N N . PRO A 1 85 ? -9.546 1.854 16.467 1.00 89.19 85 PRO A N 1
ATOM 623 C CA . PRO A 1 85 ? -9.779 0.445 16.749 1.00 89.19 85 PRO A CA 1
ATOM 624 C C . PRO A 1 85 ? -11.274 0.222 16.982 1.00 89.19 85 PRO A C 1
ATOM 626 O O . PRO A 1 85 ? -11.884 0.957 17.764 1.00 89.19 85 PRO A O 1
ATOM 629 N N . ARG A 1 86 ? -11.875 -0.801 16.372 1.00 77.19 86 ARG A N 1
ATOM 630 C CA . ARG A 1 86 ? -13.130 -1.327 16.917 1.00 77.19 86 ARG A CA 1
ATOM 631 C C . ARG A 1 86 ? -12.830 -2.194 18.138 1.00 77.19 86 ARG A C 1
ATOM 633 O O . ARG A 1 86 ? -11.820 -2.903 18.136 1.00 77.19 86 ARG A O 1
ATOM 640 N N . PRO A 1 87 ? -13.669 -2.149 19.188 1.00 62.34 87 PRO A N 1
ATOM 641 C CA . PRO A 1 87 ? -13.517 -3.045 20.322 1.00 62.34 87 PRO A CA 1
ATOM 642 C C . PRO A 1 87 ? -13.632 -4.490 19.836 1.00 62.34 87 PRO A C 1
ATOM 644 O O . PRO A 1 87 ? -14.692 -4.912 19.381 1.00 62.34 87 PRO A O 1
ATOM 647 N N . VAL A 1 88 ? -12.544 -5.247 19.936 1.00 59.78 88 VAL A N 1
ATOM 648 C CA . VAL A 1 88 ? -12.583 -6.694 19.728 1.00 59.78 88 VAL A CA 1
ATOM 649 C C . VAL A 1 88 ? -12.986 -7.312 21.059 1.00 59.78 88 VAL A C 1
ATOM 651 O O . VAL A 1 88 ? -12.215 -7.272 22.019 1.00 59.78 88 VAL A O 1
ATOM 654 N N . VAL A 1 89 ? -14.198 -7.862 21.143 1.00 59.41 89 VAL A N 1
ATOM 655 C CA . VAL A 1 89 ? -14.569 -8.728 22.267 1.00 59.41 89 VAL A CA 1
ATOM 656 C C . VAL A 1 89 ? -13.765 -10.016 22.102 1.00 59.41 89 VAL A C 1
ATOM 658 O O . VAL A 1 89 ? -14.103 -10.856 21.275 1.00 59.41 89 VAL A O 1
ATOM 661 N N . ARG A 1 90 ? -12.654 -10.150 22.834 1.00 58.41 90 ARG A N 1
ATOM 662 C CA . ARG A 1 90 ? -11.911 -11.416 22.898 1.00 58.41 90 ARG A CA 1
ATOM 663 C C . ARG A 1 90 ? -12.704 -12.407 23.743 1.00 58.41 90 ARG A C 1
ATOM 665 O O . ARG A 1 90 ? -13.154 -12.048 24.831 1.00 58.41 90 ARG A O 1
ATOM 672 N N . ASP A 1 91 ? -12.855 -13.640 23.264 1.00 57.22 91 ASP A N 1
ATOM 673 C CA . ASP A 1 91 ? -13.380 -14.724 24.094 1.00 57.22 91 ASP A CA 1
ATOM 674 C C . ASP A 1 91 ? -12.388 -14.959 25.256 1.00 57.22 91 ASP A C 1
ATOM 676 O O . ASP A 1 91 ? -11.190 -15.142 25.004 1.00 57.22 91 ASP A O 1
ATOM 680 N N . PRO A 1 92 ? -12.826 -14.923 26.529 1.00 57.44 92 PRO A N 1
ATOM 681 C CA . PRO A 1 92 ? -11.948 -15.091 27.689 1.00 57.44 92 PRO A CA 1
ATOM 682 C C . PRO A 1 92 ? -11.113 -16.384 27.684 1.00 57.44 92 PRO A C 1
ATOM 684 O O . PRO A 1 92 ? -10.122 -16.461 28.408 1.00 57.44 92 PRO A O 1
ATOM 687 N N . LYS A 1 93 ? -11.458 -17.388 26.866 1.00 57.09 93 LYS A N 1
ATOM 688 C CA . LYS A 1 93 ? -10.676 -18.628 26.730 1.00 57.09 93 LYS A CA 1
ATOM 689 C C . LYS A 1 93 ? -9.348 -18.482 25.978 1.00 57.09 93 LYS A C 1
ATOM 691 O O . LYS A 1 93 ? -8.470 -19.311 26.186 1.00 57.09 93 LYS A O 1
ATOM 696 N N . GLU A 1 94 ? -9.162 -17.441 25.166 1.00 55.56 94 GLU A N 1
ATOM 697 C CA . GLU A 1 94 ? -7.912 -17.221 24.413 1.00 55.56 94 GLU A CA 1
ATOM 698 C C . GLU A 1 94 ? -6.873 -16.373 25.170 1.00 55.56 94 GLU A C 1
ATOM 700 O O . GLU A 1 94 ? -5.793 -16.099 24.658 1.00 55.56 94 GLU A O 1
ATOM 705 N N . ALA A 1 95 ? -7.173 -15.946 26.402 1.00 55.81 95 ALA A N 1
ATOM 706 C CA . ALA A 1 95 ? -6.269 -15.120 27.206 1.00 55.81 95 ALA A CA 1
ATOM 707 C C . ALA A 1 95 ? -5.195 -15.920 27.978 1.00 55.81 95 ALA A C 1
ATOM 709 O O . ALA A 1 95 ? -4.317 -15.315 28.599 1.00 55.81 95 ALA A O 1
ATOM 710 N N . HIS A 1 96 ? -5.267 -17.257 27.981 1.00 48.28 96 HIS A N 1
ATOM 711 C CA . HIS A 1 96 ? -4.420 -18.146 28.797 1.00 48.28 96 HIS A CA 1
ATOM 712 C C . HIS A 1 96 ? -3.802 -19.329 28.023 1.00 48.28 96 HIS A C 1
ATOM 714 O O . HIS A 1 96 ? -3.404 -20.310 28.652 1.00 48.28 96 HIS A O 1
ATOM 720 N N . ALA A 1 97 ? -3.721 -19.250 26.691 1.00 42.28 97 ALA A N 1
ATOM 721 C CA . ALA A 1 97 ? -2.997 -20.216 25.859 1.00 42.28 97 ALA A CA 1
ATOM 722 C C . ALA A 1 97 ? -1.685 -19.619 25.337 1.00 42.28 97 ALA A C 1
ATOM 724 O O . ALA A 1 97 ? -1.704 -18.430 24.942 1.00 42.28 97 ALA A O 1
#

Foldseek 3Di:
DDPPDDPDPPCPVDDDPPDPDPDDCPQHDDPNRNPCVVVVVVCCVVVVVVCCVVQVDKDFPCNPDDAPFDPDPVDTDHPDTDIDRDDDPDDPVVPPD

Organism: Kitasatospora setae (strain ATCC 33774 / DSM 43861 / JCM 3304 / KCC A-0304 / NBRC 14216 / KM-6054) (NCBI:txid452652)

Sequence (97 aa):
MSPDAPAHPDRPDVFDPARADTSHLAFGYGPHFCVGAPLARLEAEIALRTLFDRLPEPAAADPGRPPARIPSTVVNGPAALPVVPRPVVRDPKEAHA